Protein AF-A0A1H7VGK6-F1 (afdb_monomer_lite)

Radius of gyration: 15.24 Å; chains: 1; bounding box: 36×38×41 Å

Secondary structure (DSSP, 8-state):
-EEEE---TTS--S-TT----SPP-TT---EEEE---TTS------PPPPPEEEEGGGTEEEPSEEEEEEEETTEEEEEEEE-TT-TTGGG-HHHHTTGGGGGGGBPEEEEE-TTSPEEEE-----SSS-------

InterPro domains:
  IPR000627 Intradiol ring-cleavage dioxygenase, C-terminal [PF00775] (1-95)
  IPR015889 Intradiol ring-cleavage dioxygenase, core [G3DSA:2.60.130.10] (1-136)
  IPR015889 Intradiol ring-cleavage dioxygenase, core [SSF49482] (1-135)
  IPR050770 Intradiol Ring-Cleavage Dioxygenase [PTHR33711] (1-132)

Structure (mmCIF, N/CA/C/O backbone):
data_AF-A0A1H7VGK6-F1
#
_entry.id   AF-A0A1H7VGK6-F1
#
loop_
_atom_site.group_PDB
_atom_site.id
_atom_site.type_symbol
_atom_site.label_atom_id
_atom_site.label_alt_id
_atom_site.label_comp_id
_atom_site.label_asym_id
_atom_site.label_entity_id
_atom_site.label_seq_id
_atom_site.pdbx_PDB_ins_code
_atom_site.Cartn_x
_atom_site.Cartn_y
_atom_site.Cartn_z
_atom_site.occupancy
_atom_site.B_iso_or_equiv
_atom_site.auth_seq_id
_atom_site.auth_comp_id
_atom_site.auth_asym_id
_atom_site.auth_atom_id
_atom_site.pdbx_PDB_model_num
ATOM 1 N N . MET A 1 1 ? -16.828 -1.795 6.090 1.00 94.75 1 MET A N 1
ATOM 2 C CA . MET A 1 1 ? -16.111 -2.903 5.421 1.00 94.75 1 MET A CA 1
ATOM 3 C C . MET A 1 1 ? -14.856 -2.360 4.768 1.00 94.75 1 MET A C 1
ATOM 5 O O . MET A 1 1 ? -14.937 -1.299 4.153 1.00 94.75 1 MET A O 1
ATOM 9 N N . VAL A 1 2 ? -13.737 -3.069 4.906 1.00 97.25 2 VAL A N 1
ATOM 10 C CA . VAL A 1 2 ? -12.434 -2.714 4.329 1.00 97.25 2 VAL A CA 1
ATOM 11 C C . VAL A 1 2 ? -11.923 -3.898 3.511 1.00 97.25 2 VAL A C 1
ATOM 13 O O . VAL A 1 2 ? -11.801 -5.005 4.033 1.00 97.25 2 VAL A O 1
ATOM 16 N N . ASP A 1 3 ? -11.625 -3.651 2.242 1.00 98.12 3 ASP A N 1
ATOM 17 C CA . ASP A 1 3 ? -11.045 -4.609 1.302 1.00 98.12 3 ASP A CA 1
ATOM 18 C C . ASP A 1 3 ? -9.642 -4.153 0.922 1.00 98.12 3 ASP A C 1
ATOM 20 O O . ASP A 1 3 ? -9.436 -2.959 0.706 1.00 98.12 3 ASP A O 1
ATOM 24 N N . ILE A 1 4 ? -8.700 -5.085 0.785 1.00 98.19 4 ILE A N 1
ATOM 25 C CA . ILE A 1 4 ? -7.354 -4.803 0.287 1.00 98.19 4 ILE A CA 1
ATOM 26 C C . ILE A 1 4 ? -6.987 -5.706 -0.880 1.00 98.19 4 ILE A C 1
ATOM 28 O O . ILE A 1 4 ? -7.418 -6.860 -0.948 1.00 98.19 4 ILE A O 1
ATOM 32 N N . TRP A 1 5 ? -6.143 -5.192 -1.771 1.00 98.00 5 TRP A N 1
ATOM 33 C CA . TRP A 1 5 ? -5.446 -6.011 -2.754 1.00 98.00 5 TRP A CA 1
ATOM 34 C C . TRP A 1 5 ? -4.044 -5.478 -3.037 1.00 98.00 5 TRP A C 1
ATOM 36 O O . TRP A 1 5 ? -3.804 -4.268 -3.024 1.00 98.00 5 TRP A O 1
ATOM 46 N N . ASN A 1 6 ? -3.101 -6.382 -3.284 1.00 97.31 6 ASN A N 1
ATOM 47 C CA . ASN A 1 6 ? -1.729 -6.030 -3.619 1.00 97.31 6 ASN A CA 1
ATOM 48 C C . ASN A 1 6 ? -1.028 -7.128 -4.422 1.00 97.31 6 ASN A C 1
ATOM 50 O O . ASN A 1 6 ? -1.395 -8.301 -4.369 1.00 97.31 6 ASN A O 1
ATOM 54 N N . ALA A 1 7 ? 0.016 -6.727 -5.143 1.00 97.19 7 ALA A N 1
ATOM 55 C CA . ALA A 1 7 ? 0.921 -7.654 -5.803 1.00 97.19 7 ALA A CA 1
ATOM 56 C C . ALA A 1 7 ? 1.731 -8.468 -4.781 1.00 97.19 7 ALA A C 1
ATOM 58 O O . ALA A 1 7 ? 1.876 -8.073 -3.624 1.00 97.19 7 ALA A O 1
ATOM 59 N N . ASN A 1 8 ? 2.303 -9.592 -5.203 1.00 96.94 8 ASN A N 1
ATOM 60 C CA . ASN A 1 8 ? 3.245 -10.342 -4.377 1.00 96.94 8 ASN A CA 1
ATOM 61 C C . ASN A 1 8 ? 4.578 -9.582 -4.187 1.00 96.94 8 ASN A C 1
ATOM 63 O O . ASN A 1 8 ? 4.766 -8.471 -4.690 1.00 96.94 8 ASN A O 1
ATOM 67 N N . LYS A 1 9 ? 5.541 -10.191 -3.484 1.00 96.94 9 LYS A N 1
ATOM 68 C CA . LYS A 1 9 ? 6.855 -9.574 -3.212 1.00 96.94 9 LYS A CA 1
ATOM 69 C C . LYS A 1 9 ? 7.690 -9.239 -4.457 1.00 96.94 9 LYS A C 1
ATOM 71 O O . LYS A 1 9 ? 8.640 -8.477 -4.351 1.00 96.94 9 LYS A O 1
ATOM 76 N N . TRP A 1 10 ? 7.362 -9.820 -5.611 1.00 95.75 10 TRP A N 1
ATOM 77 C CA . TRP A 1 10 ? 8.002 -9.534 -6.900 1.00 95.75 10 TRP A CA 1
ATOM 78 C C . TRP A 1 10 ? 7.185 -8.555 -7.750 1.00 95.75 10 TRP A C 1
ATOM 80 O O . TRP A 1 10 ? 7.489 -8.351 -8.917 1.00 95.75 10 TRP A O 1
ATOM 90 N N . GLY A 1 11 ? 6.113 -7.981 -7.199 1.00 95.38 11 GLY A N 1
ATOM 91 C CA . GLY A 1 11 ? 5.281 -7.035 -7.928 1.00 95.38 11 GLY A CA 1
ATOM 92 C C . GLY A 1 11 ? 4.339 -7.684 -8.951 1.00 95.38 11 GLY A C 1
ATOM 93 O O . GLY A 1 11 ? 3.775 -6.991 -9.792 1.00 95.38 11 GLY A O 1
ATOM 94 N N . ARG A 1 12 ? 4.113 -9.004 -8.862 1.00 93.75 12 ARG A N 1
ATOM 95 C CA . ARG A 1 12 ? 3.164 -9.746 -9.705 1.00 93.75 12 ARG A CA 1
ATOM 96 C C . ARG A 1 12 ? 1.814 -9.926 -9.006 1.00 93.75 12 ARG A C 1
ATOM 98 O O . ARG A 1 12 ? 1.748 -10.446 -7.890 1.00 93.75 12 ARG A O 1
ATOM 105 N N . CYS A 1 13 ? 0.734 -9.557 -9.679 1.00 90.12 13 CYS A N 1
ATOM 106 C CA . CYS A 1 13 ? -0.640 -9.829 -9.278 1.00 90.12 13 CYS A CA 1
ATOM 107 C C . CYS A 1 13 ? -1.133 -11.154 -9.877 1.00 90.12 13 CYS A C 1
ATOM 109 O O . CYS A 1 13 ? -0.828 -11.518 -11.013 1.00 90.12 13 CYS A O 1
ATOM 111 N N . THR A 1 14 ? -1.996 -11.851 -9.145 1.00 87.69 14 THR A N 1
ATOM 112 C CA . THR A 1 14 ? -2.767 -13.026 -9.595 1.00 87.69 14 THR A CA 1
ATOM 113 C C . THR A 1 14 ? -3.932 -12.613 -10.506 1.00 87.69 14 THR A C 1
ATOM 115 O O . THR A 1 14 ? -5.080 -13.003 -10.315 1.00 87.69 14 THR A O 1
ATOM 118 N N . HIS A 1 15 ? -3.651 -11.788 -11.517 1.00 85.81 15 HIS A N 1
ATOM 119 C CA . HIS A 1 15 ? -4.646 -11.279 -12.455 1.00 85.81 15 HIS A CA 1
ATOM 120 C C . HIS A 1 15 ? -4.282 -11.654 -13.892 1.00 85.81 15 HIS A C 1
ATOM 122 O O . HIS A 1 15 ? -3.160 -11.443 -14.342 1.00 85.81 15 HIS A O 1
ATOM 128 N N . VAL A 1 16 ? -5.258 -12.163 -14.648 1.00 82.19 16 VAL A N 1
ATOM 129 C CA . VAL A 1 16 ? -5.040 -12.697 -16.007 1.00 82.19 16 VAL A CA 1
ATOM 130 C C . VAL A 1 16 ? -4.499 -11.665 -17.001 1.00 82.19 16 VAL A C 1
ATOM 132 O O . VAL A 1 16 ? -3.830 -12.031 -17.959 1.00 82.19 16 VAL A O 1
ATOM 135 N N . LYS A 1 17 ? -4.776 -10.374 -16.775 1.00 84.88 17 LYS A N 1
ATOM 136 C CA . LYS A 1 17 ? -4.294 -9.266 -17.621 1.00 84.88 17 LYS A CA 1
ATOM 137 C C . LYS A 1 17 ? -3.067 -8.552 -17.065 1.00 84.88 17 LYS A C 1
ATOM 139 O O . LYS A 1 17 ? -2.718 -7.494 -17.576 1.00 84.88 17 LYS A O 1
ATOM 144 N N . ASP A 1 18 ? -2.471 -9.045 -15.985 1.00 81.38 18 ASP A N 1
ATOM 145 C CA . ASP A 1 18 ? -1.260 -8.422 -15.469 1.00 81.38 18 ASP A CA 1
ATOM 146 C C . ASP A 1 18 ? -0.127 -8.591 -16.516 1.00 81.38 18 ASP A C 1
ATOM 148 O O . ASP A 1 18 ? 0.153 -9.724 -16.933 1.00 81.38 18 ASP A O 1
ATOM 152 N N . PRO A 1 19 ? 0.514 -7.503 -16.985 1.00 81.25 19 PRO A N 1
ATOM 153 C CA . PRO A 1 19 ? 1.598 -7.573 -17.965 1.00 81.25 19 PRO A CA 1
ATOM 154 C C . PRO A 1 19 ? 2.969 -7.933 -17.360 1.00 81.25 19 PRO A C 1
ATOM 156 O O . PRO A 1 19 ? 3.895 -8.243 -18.112 1.00 81.25 19 PRO A O 1
ATOM 159 N N . VAL A 1 20 ? 3.125 -7.883 -16.032 1.00 83.88 20 VAL A N 1
ATOM 160 C CA . VAL A 1 20 ? 4.403 -8.087 -15.326 1.00 83.88 20 VAL A CA 1
ATOM 161 C C . VAL A 1 20 ? 4.919 -9.517 -15.531 1.00 83.88 20 VAL A C 1
ATOM 163 O O . VAL A 1 20 ? 4.226 -10.481 -15.261 1.00 83.88 20 VAL A O 1
ATOM 166 N N . ARG A 1 21 ? 6.155 -9.728 -15.982 1.00 82.50 21 ARG A N 1
ATOM 167 C CA . ARG A 1 21 ? 6.646 -11.098 -16.276 1.00 82.50 21 ARG A CA 1
ATOM 168 C C . ARG A 1 21 ? 7.277 -11.824 -15.085 1.00 82.50 21 ARG A C 1
ATOM 170 O O . ARG A 1 21 ? 7.842 -12.900 -15.251 1.00 82.50 21 ARG A O 1
ATOM 177 N N . GLU A 1 22 ? 7.156 -11.241 -13.899 1.00 90.50 22 GLU A N 1
ATOM 178 C CA . GLU A 1 22 ? 7.696 -11.789 -12.660 1.00 90.50 22 GLU A CA 1
ATOM 179 C C . GLU A 1 22 ? 6.938 -13.028 -12.171 1.00 90.50 22 GLU A C 1
ATOM 181 O O . GLU A 1 22 ? 5.809 -13.331 -12.577 1.00 90.50 22 GLU A O 1
ATOM 186 N N . ARG A 1 23 ? 7.583 -13.762 -11.262 1.00 92.81 23 ARG A N 1
ATOM 187 C CA . ARG A 1 23 ? 7.077 -15.025 -10.727 1.00 92.81 23 ARG A CA 1
ATOM 188 C C . ARG A 1 23 ? 5.762 -14.834 -9.958 1.00 92.81 23 ARG A C 1
ATOM 190 O O . ARG A 1 23 ? 5.663 -14.010 -9.050 1.0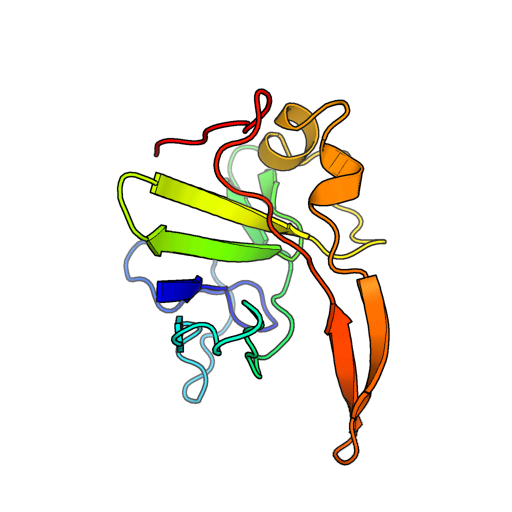0 92.81 23 ARG A O 1
ATOM 197 N N . LEU A 1 24 ? 4.777 -15.685 -10.259 1.00 93.00 24 LEU A N 1
ATOM 198 C CA . LEU A 1 24 ? 3.619 -15.893 -9.388 1.00 93.00 24 LEU A CA 1
ATOM 199 C C . LEU A 1 24 ? 4.026 -16.678 -8.138 1.00 93.00 24 LEU A C 1
ATOM 201 O O . LEU A 1 24 ? 4.812 -17.627 -8.202 1.00 93.00 24 LEU A O 1
ATOM 205 N N . ASP A 1 25 ? 3.452 -16.298 -7.002 1.00 94.69 25 ASP A N 1
ATOM 206 C CA . ASP A 1 25 ? 3.591 -17.063 -5.770 1.00 94.69 25 ASP A CA 1
ATOM 207 C C . ASP A 1 25 ? 2.358 -17.967 -5.631 1.00 94.69 25 ASP A C 1
ATOM 209 O O . ASP A 1 25 ? 1.251 -17.443 -5.485 1.00 94.69 25 ASP A O 1
ATOM 213 N N . PRO A 1 26 ? 2.503 -19.303 -5.688 1.00 94.31 26 PRO A N 1
ATOM 214 C CA . PRO A 1 26 ? 1.362 -20.209 -5.575 1.00 94.31 26 PRO A CA 1
ATOM 215 C C . PRO A 1 26 ? 0.664 -20.124 -4.209 1.00 94.31 26 PRO A C 1
ATOM 217 O O . PRO A 1 26 ? -0.477 -20.558 -4.089 1.00 94.31 26 PRO A O 1
ATOM 220 N N . ASN A 1 27 ? 1.320 -19.553 -3.194 1.00 96.12 27 ASN A N 1
ATOM 221 C CA . ASN A 1 27 ? 0.801 -19.439 -1.835 1.00 96.12 27 ASN A CA 1
ATOM 222 C C . ASN A 1 27 ? 0.287 -18.029 -1.504 1.00 96.12 27 ASN A C 1
ATOM 224 O O . ASN A 1 27 ? -0.081 -17.771 -0.358 1.00 96.12 27 ASN A O 1
ATOM 228 N N . PHE A 1 28 ? 0.265 -17.102 -2.469 1.00 96.44 28 PHE A N 1
ATOM 229 C CA . PHE A 1 28 ? -0.162 -15.724 -2.232 1.00 96.44 28 PHE A CA 1
ATOM 230 C C . PHE A 1 28 ? -1.217 -15.268 -3.238 1.00 96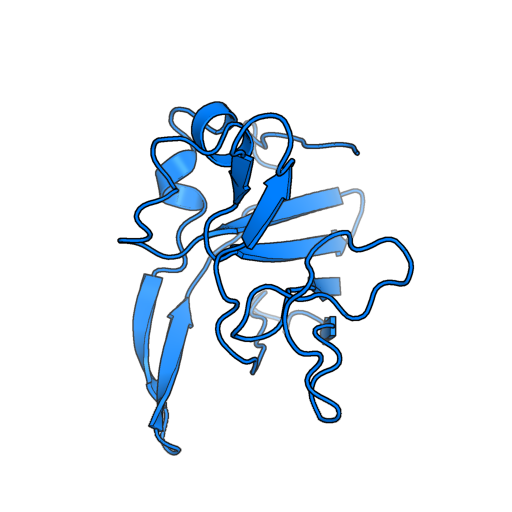.44 28 PHE A C 1
ATOM 232 O O . PHE A 1 28 ? -0.934 -15.043 -4.413 1.00 96.44 28 PHE A O 1
ATOM 239 N N . LEU A 1 29 ? -2.440 -15.064 -2.743 1.00 94.50 29 LEU A N 1
ATOM 240 C CA . LEU A 1 29 ? -3.538 -14.526 -3.543 1.00 94.50 29 LEU A CA 1
ATOM 241 C C . LEU A 1 29 ? -3.497 -12.995 -3.648 1.00 94.50 29 LEU A C 1
ATOM 243 O O . LEU A 1 29 ? -3.921 -12.457 -4.663 1.00 94.50 29 LEU A O 1
ATOM 247 N N . GLY A 1 30 ? -3.004 -12.299 -2.619 1.00 95.50 30 GLY A N 1
ATOM 248 C CA . GLY A 1 30 ? -2.919 -10.835 -2.621 1.00 95.50 30 GLY A CA 1
ATOM 249 C C . GLY A 1 30 ? -4.251 -10.106 -2.449 1.00 95.50 30 GLY A C 1
ATOM 250 O O . GLY A 1 30 ? -4.367 -8.966 -2.880 1.00 95.50 30 GLY A O 1
ATOM 251 N N . PHE A 1 31 ? -5.248 -10.736 -1.822 1.00 97.75 31 PHE A N 1
ATOM 252 C CA . PHE A 1 31 ? -6.538 -10.124 -1.493 1.00 97.75 31 PHE A CA 1
ATOM 253 C C . PHE A 1 31 ? -6.916 -10.401 -0.034 1.00 97.75 31 PHE A C 1
ATOM 255 O O . PHE A 1 31 ? -6.639 -11.481 0.487 1.00 97.75 31 PHE A O 1
ATOM 262 N N . GLY A 1 32 ? -7.588 -9.447 0.610 1.00 97.56 32 GLY A N 1
ATOM 263 C CA . GLY A 1 32 ? -8.129 -9.608 1.956 1.00 97.56 32 GLY A CA 1
ATOM 264 C C . GLY A 1 32 ? -9.353 -8.730 2.193 1.00 97.56 32 GLY A C 1
ATOM 265 O O . GLY A 1 32 ? -9.493 -7.667 1.595 1.00 97.56 32 GLY A O 1
ATOM 266 N N . ARG A 1 33 ? -10.233 -9.163 3.097 1.00 97.88 33 ARG A N 1
ATOM 267 C CA . ARG A 1 33 ? -11.429 -8.422 3.521 1.00 97.88 33 ARG A CA 1
ATOM 268 C C . ARG A 1 33 ? -11.583 -8.503 5.030 1.00 97.88 33 ARG A C 1
ATOM 270 O O . ARG A 1 33 ? -11.399 -9.571 5.606 1.00 97.88 33 ARG A O 1
ATOM 277 N N . THR A 1 34 ? -11.970 -7.396 5.654 1.00 97.38 34 THR A N 1
ATOM 278 C CA . THR A 1 34 ? -12.352 -7.372 7.067 1.00 97.38 34 THR A CA 1
ATOM 279 C C . THR A 1 34 ? -13.424 -6.319 7.358 1.00 97.38 34 THR A C 1
ATOM 281 O O . THR A 1 34 ? -13.719 -5.435 6.545 1.00 97.38 34 THR A O 1
ATOM 284 N N . MET A 1 35 ? -14.022 -6.421 8.539 1.00 96.62 35 MET A N 1
ATOM 285 C CA . MET A 1 35 ? -14.860 -5.378 9.120 1.00 96.62 35 MET A CA 1
ATOM 286 C C . MET A 1 35 ? -14.045 -4.602 10.147 1.00 96.62 35 MET A C 1
ATOM 288 O O . MET A 1 35 ? -13.173 -5.161 10.808 1.00 96.62 35 MET A O 1
ATOM 292 N N . THR A 1 36 ? -14.318 -3.306 10.252 1.00 95.94 36 THR A N 1
ATOM 293 C CA . THR A 1 36 ? -13.785 -2.514 11.357 1.00 95.94 36 THR A CA 1
ATOM 294 C C . THR A 1 36 ? -14.454 -2.944 12.657 1.00 95.94 36 THR A C 1
ATOM 296 O O . THR A 1 36 ? -15.635 -3.298 12.641 1.00 95.94 36 THR A O 1
ATOM 299 N N . ASP A 1 37 ? -13.719 -2.888 13.762 1.00 96.50 37 ASP A N 1
ATOM 300 C CA . ASP A 1 37 ? -14.298 -3.066 15.094 1.00 96.50 37 ASP A CA 1
ATOM 301 C C . ASP A 1 37 ? -15.130 -1.844 15.533 1.00 96.50 37 ASP A C 1
ATOM 303 O O . ASP A 1 37 ? -15.281 -0.865 14.794 1.00 96.50 37 ASP A O 1
ATOM 307 N N . GLU A 1 38 ? -15.674 -1.897 16.750 1.00 96.31 38 GLU A N 1
ATOM 308 C CA . GLU A 1 38 ? -16.491 -0.829 17.350 1.00 96.31 38 GLU A CA 1
ATOM 309 C C . GLU A 1 38 ? -15.735 0.500 17.513 1.00 96.31 38 GLU A C 1
ATOM 311 O O . GLU A 1 38 ? -16.350 1.561 17.595 1.00 96.31 38 GLU A O 1
ATOM 316 N N . THR A 1 39 ? -14.400 0.458 17.519 1.00 95.44 39 THR A N 1
ATOM 317 C CA . THR A 1 39 ? -13.524 1.635 17.596 1.00 95.44 39 THR A CA 1
ATOM 318 C C . THR A 1 39 ? -13.012 2.089 16.226 1.00 95.44 39 THR A C 1
ATOM 320 O O . THR A 1 39 ? -12.199 3.008 16.144 1.00 95.44 39 THR A O 1
ATOM 323 N N . GLY A 1 40 ? -13.475 1.461 15.139 1.00 93.19 40 GLY A N 1
ATOM 324 C CA . GLY A 1 40 ? -13.082 1.779 13.768 1.00 93.19 40 GLY A CA 1
ATOM 325 C C . GLY A 1 40 ? -11.761 1.147 13.317 1.00 93.19 40 GLY A C 1
ATOM 326 O O . GLY A 1 40 ? -11.305 1.438 12.211 1.00 93.19 40 GLY A O 1
ATOM 327 N N . ARG A 1 41 ? -11.131 0.278 14.118 1.00 96.88 41 ARG A N 1
ATOM 328 C CA . ARG A 1 41 ? -9.836 -0.327 13.767 1.00 96.88 41 ARG A CA 1
ATOM 329 C C . ARG A 1 41 ? -10.014 -1.481 12.794 1.00 96.88 41 ARG A C 1
ATOM 331 O O . ARG A 1 41 ? -10.985 -2.230 12.863 1.00 96.88 41 ARG A O 1
ATOM 338 N N . TYR A 1 42 ? -9.032 -1.662 11.920 1.00 97.00 42 TYR A N 1
ATOM 339 C CA . TYR A 1 42 ? -8.920 -2.809 11.025 1.00 97.00 42 TYR A CA 1
ATOM 340 C C . TYR A 1 42 ? -7.507 -3.387 11.093 1.00 97.00 42 TYR A C 1
ATOM 342 O O . TYR A 1 42 ? -6.553 -2.703 11.462 1.00 97.00 42 TYR A O 1
ATOM 350 N N . ARG A 1 43 ? -7.356 -4.662 10.727 1.00 97.00 43 ARG A N 1
ATOM 351 C CA . ARG A 1 43 ? -6.052 -5.326 10.692 1.00 97.00 43 ARG A CA 1
ATOM 352 C C . ARG A 1 43 ? -5.976 -6.296 9.526 1.00 97.00 43 ARG A C 1
ATOM 354 O O . ARG A 1 43 ? -6.903 -7.066 9.293 1.00 97.00 43 ARG A O 1
ATOM 361 N N . PHE A 1 44 ? -4.830 -6.286 8.858 1.00 97.94 44 PHE A N 1
ATOM 362 C CA . PHE A 1 44 ? -4.449 -7.273 7.856 1.00 97.94 44 PHE A CA 1
ATOM 363 C C . PHE A 1 44 ? -3.043 -7.791 8.157 1.00 97.94 44 PHE A C 1
ATOM 365 O O . PHE A 1 44 ? -2.204 -7.065 8.691 1.00 97.94 44 PHE A O 1
ATOM 372 N N . ARG A 1 45 ? -2.787 -9.046 7.790 1.00 96.75 45 ARG A N 1
ATOM 373 C CA . ARG A 1 45 ? -1.445 -9.628 7.698 1.00 96.75 45 ARG A CA 1
ATOM 374 C C . ARG A 1 45 ? -1.235 -9.993 6.234 1.00 96.75 45 ARG A C 1
ATOM 376 O O . ARG A 1 45 ? -2.041 -10.725 5.672 1.00 96.75 45 ARG A O 1
ATOM 383 N N . THR A 1 46 ? -0.205 -9.437 5.609 1.00 97.12 46 THR A N 1
ATOM 384 C CA . THR A 1 46 ? 0.106 -9.652 4.190 1.00 97.12 46 THR A CA 1
ATOM 385 C C . THR A 1 46 ? 1.617 -9.627 3.979 1.00 97.12 46 THR A C 1
ATOM 387 O O . THR A 1 46 ? 2.374 -9.280 4.887 1.00 97.12 46 THR A O 1
ATOM 390 N N . ILE A 1 47 ? 2.053 -9.996 2.780 1.00 96.62 47 ILE A N 1
ATOM 391 C CA . ILE A 1 47 ? 3.432 -9.830 2.329 1.00 96.62 47 ILE A CA 1
ATOM 392 C C . ILE A 1 47 ? 3.576 -8.421 1.753 1.00 96.62 47 ILE A C 1
ATOM 394 O O . ILE A 1 47 ? 2.720 -7.980 0.984 1.00 96.62 47 ILE A O 1
ATOM 398 N N . MET A 1 48 ? 4.654 -7.719 2.120 1.00 96.50 48 MET A N 1
ATOM 399 C CA . MET A 1 48 ? 4.972 -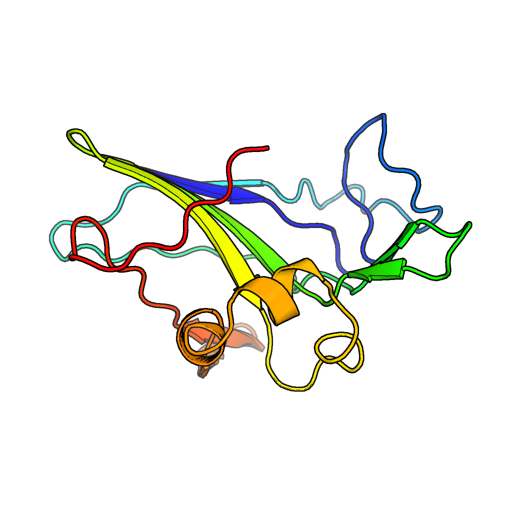6.418 1.530 1.00 96.50 48 MET A CA 1
ATOM 400 C C . MET A 1 48 ? 5.111 -6.577 0.003 1.00 96.50 48 MET A C 1
ATOM 402 O O . MET A 1 48 ? 5.905 -7.413 -0.441 1.00 96.50 48 MET A O 1
ATOM 406 N N . PRO A 1 49 ? 4.332 -5.832 -0.798 1.00 97.62 49 PRO A N 1
ATOM 407 C CA . PRO A 1 49 ? 4.375 -5.940 -2.249 1.00 97.62 49 PRO A CA 1
ATOM 408 C C . PRO A 1 49 ? 5.706 -5.422 -2.792 1.00 97.62 49 PRO A C 1
ATOM 410 O O . PRO A 1 49 ? 6.277 -4.477 -2.251 1.00 97.62 49 PRO A O 1
ATOM 413 N N . GLY A 1 50 ? 6.166 -6.012 -3.892 1.00 97.25 50 GLY A N 1
ATOM 414 C CA . GLY A 1 50 ? 7.249 -5.439 -4.686 1.00 97.25 50 GLY A CA 1
ATOM 415 C C . GLY A 1 50 ? 6.749 -4.289 -5.561 1.00 97.25 50 GLY A C 1
ATOM 416 O O . GLY A 1 50 ? 5.595 -4.289 -6.001 1.00 97.25 50 GLY A O 1
ATOM 417 N N . SER A 1 51 ? 7.623 -3.326 -5.839 1.00 96.88 51 SER A N 1
ATOM 418 C CA . SER A 1 51 ? 7.437 -2.357 -6.924 1.00 96.88 51 SER A CA 1
ATOM 419 C C . SER A 1 51 ? 7.412 -3.100 -8.270 1.00 96.88 51 SER A C 1
ATOM 421 O O . SER A 1 51 ? 8.013 -4.168 -8.402 1.00 96.88 51 SER A O 1
ATOM 423 N N . TYR A 1 52 ? 6.714 -2.570 -9.277 1.00 95.19 52 TYR A N 1
ATOM 424 C CA . TYR A 1 52 ? 6.568 -3.264 -10.564 1.00 95.19 52 TYR A CA 1
ATOM 425 C C . TYR A 1 52 ? 6.509 -2.340 -11.775 1.00 95.19 52 TYR A C 1
ATOM 427 O O . TYR A 1 52 ? 6.003 -1.219 -11.714 1.00 95.19 52 TYR A O 1
ATOM 435 N N . LEU A 1 53 ? 6.977 -2.858 -12.911 1.00 92.81 53 LEU A N 1
ATOM 436 C CA . LEU A 1 53 ? 6.936 -2.193 -14.208 1.00 92.81 53 LEU A CA 1
ATOM 437 C C . LEU A 1 53 ? 5.540 -2.324 -14.834 1.00 92.81 53 LEU A C 1
ATOM 439 O O . LEU A 1 53 ? 5.236 -3.284 -15.539 1.00 92.81 53 LEU A O 1
ATOM 443 N N . ALA A 1 54 ? 4.672 -1.350 -14.564 1.00 90.12 54 ALA A N 1
ATOM 444 C CA . ALA A 1 54 ? 3.293 -1.345 -15.050 1.00 90.12 54 ALA A CA 1
ATOM 445 C C . ALA A 1 54 ? 3.184 -1.063 -16.553 1.00 90.12 54 ALA A C 1
ATOM 447 O O . ALA A 1 54 ? 2.264 -1.555 -17.207 1.00 90.12 54 ALA A O 1
ATOM 448 N N . ARG A 1 55 ? 4.094 -0.247 -17.100 1.00 89.75 55 ARG A N 1
ATOM 449 C CA . ARG A 1 55 ? 4.156 0.062 -18.537 1.00 89.75 55 ARG A CA 1
ATOM 450 C C . ARG A 1 55 ? 5.597 -0.010 -19.037 1.00 89.75 55 ARG A C 1
ATOM 452 O O . ARG A 1 55 ? 6.301 0.998 -18.970 1.00 89.75 55 ARG A O 1
ATOM 459 N N . PRO A 1 56 ? 6.035 -1.184 -19.527 1.00 87.81 56 PRO A N 1
ATOM 460 C CA . PRO A 1 56 ? 7.387 -1.364 -20.048 1.00 87.81 56 PRO A CA 1
ATOM 461 C C . PRO A 1 56 ? 7.720 -0.459 -21.238 1.00 87.81 56 PRO A C 1
ATOM 463 O O . PRO A 1 56 ? 8.864 -0.056 -21.393 1.00 87.81 56 PRO A O 1
ATOM 466 N N . ASP A 1 57 ? 6.724 -0.101 -22.051 1.00 91.19 57 ASP A N 1
ATOM 467 C CA . ASP A 1 57 ? 6.874 0.740 -23.245 1.00 91.19 57 ASP A CA 1
ATOM 468 C C . ASP A 1 57 ? 7.335 2.174 -22.945 1.00 91.19 57 ASP A C 1
ATOM 470 O O . ASP A 1 57 ? 7.903 2.833 -23.810 1.00 91.19 57 ASP A O 1
ATOM 474 N N . ILE A 1 58 ? 7.105 2.647 -21.720 1.00 92.06 58 ILE A N 1
ATOM 475 C CA . ILE A 1 58 ? 7.459 3.999 -21.268 1.00 92.06 58 ILE A CA 1
ATOM 476 C C . ILE A 1 58 ? 8.212 3.979 -19.930 1.00 92.06 58 ILE A C 1
ATOM 478 O O . ILE A 1 58 ? 8.193 4.972 -19.207 1.00 92.06 58 ILE A O 1
ATOM 482 N N . ASP A 1 59 ? 8.804 2.833 -19.573 1.00 90.50 59 ASP A N 1
ATOM 483 C CA . ASP A 1 59 ? 9.524 2.599 -18.311 1.00 90.50 59 ASP A CA 1
ATOM 484 C C . ASP A 1 59 ? 8.763 3.086 -17.055 1.00 90.50 59 ASP A C 1
ATOM 486 O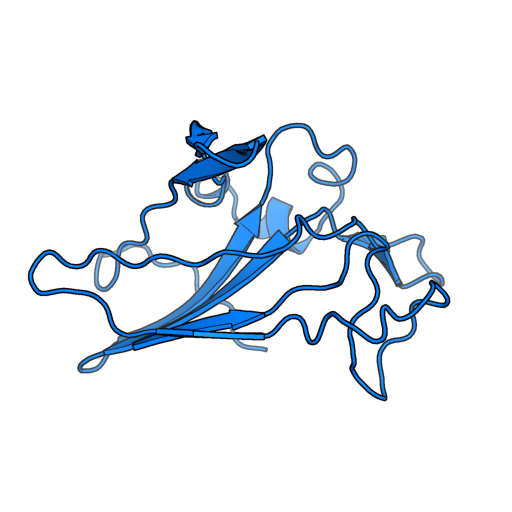 O . ASP A 1 59 ? 9.313 3.705 -16.140 1.00 90.50 59 ASP A O 1
ATOM 490 N N . ARG A 1 60 ? 7.441 2.854 -17.006 1.00 93.12 60 ARG A N 1
ATOM 491 C CA . ARG A 1 60 ? 6.613 3.288 -15.869 1.00 93.12 60 ARG A CA 1
ATOM 492 C C . ARG A 1 60 ? 6.598 2.241 -14.770 1.00 93.12 60 ARG A C 1
ATOM 494 O O . ARG A 1 60 ? 5.871 1.245 -14.853 1.00 93.12 60 ARG A O 1
ATOM 501 N N . TRP A 1 61 ? 7.306 2.553 -13.699 1.00 94.94 61 TRP A N 1
ATOM 502 C CA . TRP A 1 61 ? 7.263 1.814 -12.448 1.00 94.94 61 TRP A CA 1
ATOM 503 C C . TRP A 1 61 ? 6.149 2.320 -11.536 1.00 94.94 61 TRP A C 1
ATOM 505 O O . TRP A 1 61 ? 5.888 3.519 -11.455 1.00 94.94 61 TRP A O 1
ATOM 515 N N . ARG A 1 62 ? 5.503 1.394 -10.831 1.00 97.12 62 ARG A N 1
ATOM 516 C CA . ARG A 1 62 ? 4.673 1.683 -9.665 1.00 97.12 62 ARG A CA 1
ATOM 517 C C . ARG A 1 62 ? 5.476 1.297 -8.418 1.00 97.12 62 ARG A C 1
ATOM 519 O O . ARG A 1 62 ? 6.021 0.191 -8.407 1.00 97.12 62 ARG A O 1
ATOM 526 N N . PRO A 1 63 ? 5.553 2.155 -7.387 1.00 98.12 63 PRO A N 1
ATOM 527 C CA . PRO A 1 63 ? 6.193 1.824 -6.114 1.00 98.12 63 PRO A CA 1
ATOM 528 C C . PRO A 1 63 ? 5.451 0.672 -5.428 1.00 98.12 63 PRO A C 1
ATOM 530 O O . PRO A 1 63 ? 4.336 0.330 -5.820 1.00 98.12 63 PRO A O 1
ATOM 533 N N . ALA A 1 64 ? 6.017 0.093 -4.377 1.00 9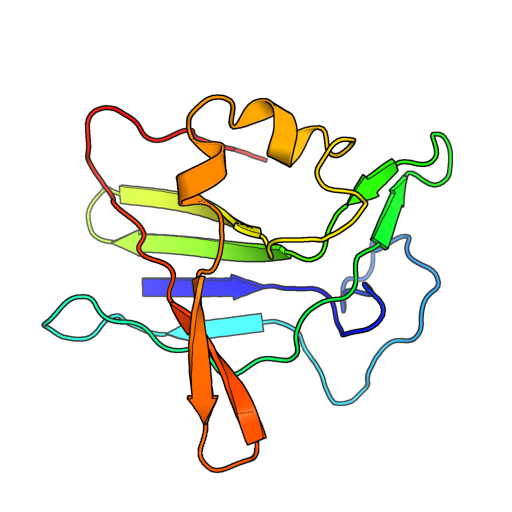8.06 64 ALA A N 1
ATOM 534 C CA . ALA A 1 64 ? 5.302 -0.815 -3.495 1.00 98.06 64 ALA A CA 1
ATOM 535 C C . ALA A 1 64 ? 4.056 -0.113 -2.923 1.00 98.06 64 ALA A C 1
ATOM 537 O O . ALA A 1 64 ? 4.149 0.964 -2.328 1.00 98.06 64 ALA A O 1
ATOM 538 N N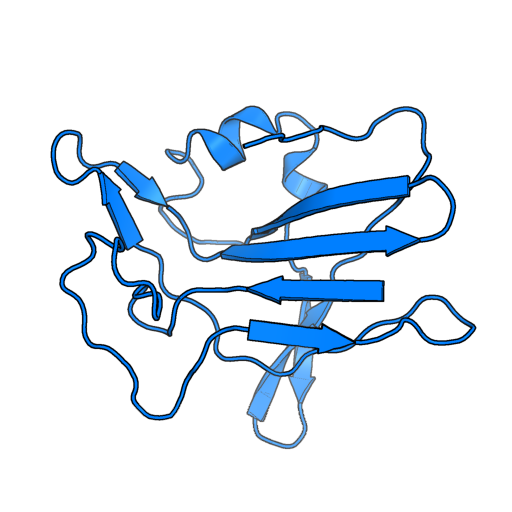 . HIS A 1 65 ? 2.880 -0.715 -3.112 1.00 98.50 65 HIS A N 1
ATOM 539 C CA . HIS A 1 65 ? 1.621 -0.180 -2.594 1.00 98.50 65 HIS A CA 1
ATOM 540 C C . HIS A 1 65 ? 0.592 -1.268 -2.296 1.00 98.50 65 HIS A C 1
ATOM 542 O O . HIS A 1 65 ? 0.545 -2.309 -2.953 1.00 98.50 65 HIS A O 1
ATOM 548 N N . VAL A 1 66 ? -0.273 -0.989 -1.323 1.00 98.50 66 VAL A N 1
ATOM 549 C CA . VAL A 1 66 ? -1.468 -1.781 -1.018 1.00 98.50 66 VAL A CA 1
ATOM 550 C C . VAL A 1 66 ? -2.688 -0.957 -1.393 1.00 98.50 66 VAL A C 1
ATOM 552 O O . VAL A 1 66 ? -2.871 0.153 -0.894 1.00 98.50 66 VAL A O 1
ATOM 555 N N . HIS A 1 67 ? -3.532 -1.483 -2.271 1.00 98.19 67 HIS A N 1
ATOM 556 C CA . HIS A 1 67 ? -4.813 -0.858 -2.556 1.00 98.19 67 HIS A CA 1
ATOM 557 C C . HIS A 1 67 ? -5.804 -1.151 -1.440 1.00 98.19 67 HIS A C 1
ATOM 559 O O . HIS A 1 67 ? -5.831 -2.264 -0.913 1.00 98.19 67 HIS A O 1
ATOM 565 N N . VAL A 1 68 ? -6.655 -0.176 -1.138 1.00 97.81 68 VAL A N 1
ATOM 566 C CA . VAL A 1 68 ? -7.712 -0.302 -0.140 1.00 97.81 68 VAL A CA 1
ATOM 567 C C . VAL A 1 68 ? -9.020 0.235 -0.702 1.00 97.81 68 VAL A C 1
ATOM 569 O O . VAL A 1 68 ? -9.062 1.329 -1.261 1.00 97.81 68 VAL A O 1
ATOM 572 N N . SER A 1 69 ? -10.102 -0.523 -0.533 1.00 96.56 69 SER A N 1
ATOM 573 C CA . SER A 1 69 ? -11.468 -0.058 -0.755 1.00 96.56 69 SER A CA 1
ATOM 574 C C . SER A 1 69 ? -12.236 -0.063 0.556 1.00 96.56 69 SER A C 1
ATOM 576 O O . SER A 1 69 ? -12.260 -1.064 1.270 1.00 96.56 69 SER A O 1
ATOM 578 N N . ILE A 1 70 ? -12.899 1.050 0.859 1.00 95.06 70 ILE A N 1
ATOM 579 C CA . ILE A 1 70 ? -13.769 1.171 2.025 1.00 95.06 70 ILE A CA 1
ATOM 580 C C . ILE A 1 70 ? -15.199 1.400 1.568 1.00 95.06 70 ILE A C 1
ATOM 582 O O . ILE A 1 70 ? -15.466 2.200 0.667 1.00 95.06 70 ILE A O 1
ATOM 586 N N . ARG A 1 71 ? -16.121 0.689 2.218 1.00 92.25 71 ARG A N 1
ATOM 587 C CA . ARG A 1 71 ? -17.567 0.852 2.059 1.00 92.25 71 ARG A CA 1
ATOM 588 C C . ARG A 1 71 ? -18.225 0.912 3.435 1.00 92.25 71 ARG A C 1
ATOM 590 O O . ARG A 1 71 ? -18.010 0.011 4.256 1.00 92.25 71 ARG A O 1
ATOM 597 N N . GLY A 1 72 ? -19.032 1.941 3.678 1.00 84.00 72 GLY A N 1
ATOM 598 C CA . GLY A 1 72 ? -19.799 2.108 4.914 1.00 84.00 72 GLY A CA 1
ATOM 599 C C . GLY A 1 72 ? -20.722 3.325 4.853 1.00 84.00 72 GLY A C 1
ATOM 600 O O . GLY A 1 72 ? -20.300 4.395 4.418 1.00 84.00 72 GLY A O 1
ATOM 601 N N . GLY A 1 73 ? -21.982 3.163 5.269 1.00 81.50 73 GLY A N 1
ATOM 602 C CA . GLY A 1 73 ? -23.004 4.202 5.100 1.00 81.50 73 GLY A CA 1
ATOM 603 C C . GLY A 1 73 ? -23.148 4.615 3.630 1.00 81.50 73 GLY A C 1
ATOM 604 O O . GLY A 1 73 ? -23.212 3.760 2.749 1.00 81.50 73 GLY A O 1
ATOM 605 N N . SER A 1 74 ? -23.154 5.923 3.364 1.00 82.19 74 SER A N 1
ATOM 606 C CA . SER A 1 74 ? -23.134 6.497 2.010 1.00 82.19 74 SER A CA 1
ATOM 607 C C . SER A 1 74 ? -21.726 6.647 1.418 1.00 82.19 74 SER A C 1
ATOM 609 O O . SER A 1 74 ? -21.587 7.065 0.270 1.00 82.19 74 SER A O 1
ATOM 611 N N . ALA A 1 75 ? -20.674 6.327 2.175 1.00 81.06 75 ALA A N 1
ATOM 612 C CA . ALA A 1 75 ? -19.307 6.566 1.750 1.00 81.06 75 ALA A CA 1
ATOM 613 C C . ALA A 1 75 ? -18.700 5.370 1.005 1.00 81.06 75 ALA A C 1
ATOM 615 O O . ALA A 1 75 ? -18.793 4.210 1.429 1.00 81.06 75 ALA A O 1
ATOM 616 N N . ARG A 1 76 ? -17.998 5.687 -0.086 1.00 88.81 76 ARG A N 1
ATOM 617 C CA . ARG A 1 76 ? -17.165 4.760 -0.848 1.00 88.81 76 ARG A CA 1
ATOM 618 C C . ARG A 1 76 ? -15.838 5.434 -1.170 1.00 88.81 76 ARG A C 1
ATOM 620 O O . ARG A 1 76 ? -15.821 6.526 -1.724 1.00 88.81 76 ARG A O 1
ATOM 627 N N . LEU A 1 77 ? -14.740 4.769 -0.831 1.00 91.94 77 LEU A N 1
ATOM 628 C CA . LEU A 1 77 ? -13.385 5.244 -1.104 1.00 91.94 77 LEU A CA 1
ATOM 629 C C . LEU A 1 77 ? -12.560 4.110 -1.708 1.00 91.94 77 LEU A C 1
ATOM 631 O O . LEU A 1 77 ? -12.661 2.964 -1.264 1.00 91.94 77 LEU A O 1
ATOM 635 N N . ILE A 1 78 ? -11.741 4.438 -2.703 1.00 95.38 78 ILE A N 1
ATOM 636 C CA . ILE A 1 78 ? -10.621 3.611 -3.150 1.00 95.38 78 ILE A CA 1
ATOM 637 C C . ILE A 1 78 ? -9.362 4.460 -3.010 1.00 95.38 78 ILE A C 1
ATOM 639 O O . ILE A 1 78 ? -9.315 5.592 -3.482 1.00 95.38 78 ILE A O 1
ATOM 643 N N . ALA A 1 79 ? -8.360 3.917 -2.333 1.00 95.19 79 ALA A N 1
ATOM 644 C CA . ALA A 1 79 ? -7.096 4.582 -2.061 1.00 95.19 79 ALA A CA 1
ATOM 645 C C . ALA A 1 79 ? -5.935 3.585 -2.159 1.00 95.19 79 ALA A C 1
ATOM 647 O O . ALA A 1 79 ? -6.132 2.378 -2.316 1.00 95.19 79 ALA A O 1
ATOM 648 N N . GLN A 1 80 ? -4.712 4.102 -2.081 1.00 97.88 80 GLN A N 1
ATOM 649 C CA . GLN A 1 80 ? -3.488 3.305 -2.065 1.00 97.88 80 GLN A CA 1
ATOM 650 C C . GLN A 1 80 ? -2.617 3.747 -0.894 1.00 97.88 80 GLN A C 1
ATOM 652 O O . GLN A 1 80 ? -2.400 4.946 -0.718 1.00 97.88 80 GLN A O 1
ATOM 657 N N . MET A 1 81 ? -2.140 2.781 -0.116 1.00 98.44 81 MET A N 1
ATOM 658 C CA . MET A 1 81 ? -1.103 2.970 0.892 1.00 98.44 81 MET A CA 1
ATOM 659 C C . MET A 1 81 ? 0.259 2.711 0.251 1.00 98.44 81 MET A C 1
ATOM 661 O O . MET A 1 81 ? 0.433 1.681 -0.399 1.00 98.44 81 MET A O 1
ATOM 665 N N . TYR A 1 82 ? 1.223 3.595 0.478 1.00 98.44 82 TYR A N 1
ATOM 666 C CA . TYR A 1 82 ? 2.604 3.489 0.011 1.00 98.44 82 TYR A CA 1
ATOM 667 C C . TYR A 1 82 ? 3.567 3.272 1.180 1.00 98.44 82 TYR A C 1
ATOM 669 O O . TYR A 1 82 ? 3.234 3.509 2.344 1.00 98.44 82 TYR A O 1
ATOM 677 N N . PHE A 1 83 ? 4.791 2.861 0.860 1.00 97.75 83 PHE A N 1
ATOM 678 C CA . PHE A 1 83 ? 5.866 2.664 1.829 1.00 97.75 83 PHE A CA 1
ATOM 679 C C . PHE A 1 83 ? 6.946 3.730 1.644 1.00 97.75 83 PHE A C 1
ATOM 681 O O . PHE A 1 83 ? 7.355 4.020 0.522 1.00 97.75 83 PHE A O 1
ATOM 688 N N . GLN A 1 84 ? 7.405 4.326 2.746 1.00 96.06 84 GLN A N 1
ATOM 689 C CA . GLN A 1 84 ? 8.481 5.317 2.706 1.00 96.06 84 GLN A CA 1
ATOM 690 C C . GLN A 1 84 ? 9.784 4.704 2.175 1.00 96.06 84 GLN A C 1
ATOM 692 O O . GLN A 1 84 ? 10.124 3.571 2.509 1.00 96.06 84 GLN A O 1
ATOM 697 N N . GLY A 1 85 ? 10.529 5.483 1.387 1.00 95.38 85 GLY A N 1
ATOM 698 C CA . GLY A 1 85 ? 11.845 5.096 0.869 1.00 95.38 85 GLY A CA 1
ATOM 699 C C . GLY A 1 85 ? 11.831 4.287 -0.430 1.00 95.38 85 GLY A C 1
ATOM 700 O O . GLY A 1 85 ? 12.905 3.978 -0.940 1.00 95.38 85 GLY A O 1
ATOM 701 N N . ASP A 1 86 ? 10.661 3.971 -0.997 1.00 97.12 86 ASP A N 1
ATOM 702 C CA . ASP A 1 86 ? 10.604 3.339 -2.319 1.00 97.12 86 ASP A CA 1
ATOM 703 C C . ASP A 1 86 ? 11.164 4.295 -3.402 1.00 97.12 86 ASP A C 1
ATOM 705 O O . ASP A 1 86 ? 10.718 5.445 -3.506 1.00 97.12 86 ASP A O 1
ATOM 709 N N . PRO A 1 87 ? 12.137 3.849 -4.223 1.00 96.75 87 PRO A N 1
ATOM 710 C CA . PRO A 1 87 ? 12.838 4.711 -5.176 1.00 96.75 87 PRO A CA 1
ATOM 711 C C . PRO A 1 87 ? 11.956 5.205 -6.335 1.00 96.75 87 PRO A C 1
ATOM 713 O O . PRO A 1 87 ? 12.328 6.154 -7.027 1.00 96.75 87 PRO A O 1
ATOM 716 N N . HIS A 1 88 ? 10.793 4.593 -6.566 1.00 97.38 88 HIS A N 1
ATOM 717 C CA . HIS A 1 88 ? 9.890 4.934 -7.663 1.00 97.38 88 HIS A CA 1
ATOM 718 C C . HIS A 1 88 ? 8.828 5.974 -7.283 1.00 97.38 88 HIS A C 1
ATOM 720 O O . HIS A 1 88 ? 8.166 6.499 -8.179 1.00 97.38 88 HIS A O 1
ATOM 726 N N . LEU A 1 89 ? 8.691 6.336 -5.999 1.00 97.69 89 LEU A N 1
ATOM 727 C CA . LEU A 1 89 ? 7.697 7.316 -5.527 1.00 97.69 89 LEU A CA 1
ATOM 728 C C . LEU A 1 89 ? 7.765 8.642 -6.290 1.00 97.69 89 LEU A C 1
ATOM 730 O O . LEU A 1 89 ? 6.746 9.146 -6.751 1.00 97.69 89 LEU A O 1
ATOM 734 N N . ALA A 1 90 ? 8.973 9.181 -6.477 1.00 95.88 90 ALA A N 1
ATOM 735 C CA . ALA A 1 90 ? 9.180 10.481 -7.116 1.00 95.88 90 ALA A CA 1
ATOM 736 C C . ALA A 1 90 ? 8.802 10.513 -8.609 1.00 95.88 90 ALA A C 1
ATOM 738 O O . ALA A 1 90 ? 8.723 11.592 -9.191 1.00 95.88 90 ALA A O 1
ATOM 739 N N . ARG A 1 91 ? 8.605 9.349 -9.242 1.00 95.31 91 ARG A N 1
ATOM 740 C CA . ARG A 1 91 ? 8.276 9.220 -10.671 1.00 95.31 91 ARG A CA 1
ATOM 741 C C . ARG A 1 91 ? 6.889 8.631 -10.916 1.00 95.31 91 ARG A C 1
ATOM 743 O O . ARG A 1 91 ? 6.442 8.628 -12.060 1.00 95.31 91 ARG A O 1
ATOM 750 N N . ASP A 1 92 ? 6.214 8.132 -9.882 1.00 96.88 92 ASP A N 1
ATOM 751 C CA . ASP A 1 92 ? 4.891 7.530 -10.013 1.00 96.88 92 ASP A CA 1
ATOM 752 C C . ASP A 1 92 ? 3.813 8.605 -10.186 1.00 96.88 92 ASP A C 1
ATOM 754 O O . ASP A 1 92 ? 3.569 9.381 -9.258 1.00 96.88 92 ASP A O 1
ATOM 758 N N . PRO A 1 93 ? 3.102 8.645 -11.328 1.00 94.56 93 PRO A N 1
ATOM 759 C CA . PRO A 1 93 ? 2.075 9.655 -11.554 1.00 94.56 93 PRO A CA 1
ATOM 760 C C . PRO A 1 93 ? 0.945 9.594 -10.522 1.00 94.56 93 PRO A C 1
ATOM 762 O O . PRO A 1 93 ? 0.411 10.634 -10.152 1.00 94.56 93 PRO A O 1
ATOM 765 N N . MET A 1 94 ? 0.591 8.398 -10.030 1.00 95.25 94 MET A N 1
ATOM 766 C CA . MET A 1 94 ? -0.486 8.245 -9.043 1.00 95.25 94 MET A CA 1
ATOM 767 C C . MET A 1 94 ? -0.100 8.859 -7.698 1.00 95.25 94 MET A C 1
ATOM 769 O O . MET A 1 94 ? -0.915 9.544 -7.087 1.00 95.25 94 MET A O 1
ATOM 773 N N . PHE A 1 95 ? 1.140 8.653 -7.254 1.00 97.38 95 PHE A N 1
ATOM 774 C CA . PHE A 1 95 ? 1.664 9.280 -6.047 1.00 97.38 95 PHE A CA 1
ATOM 775 C C . PHE A 1 95 ? 1.859 10.794 -6.210 1.00 97.38 95 PHE A C 1
ATOM 777 O O . PHE A 1 95 ? 1.508 11.560 -5.313 1.00 97.38 95 PHE A O 1
ATOM 784 N N . ILE A 1 96 ? 2.360 11.257 -7.359 1.00 96.94 96 ILE A N 1
ATOM 785 C CA . ILE A 1 96 ? 2.521 12.692 -7.656 1.00 96.94 96 ILE A CA 1
ATOM 786 C C . ILE A 1 96 ? 1.170 13.421 -7.601 1.00 96.94 96 ILE A C 1
ATOM 788 O O . ILE A 1 96 ? 1.076 14.487 -6.995 1.00 96.94 96 ILE A O 1
ATOM 792 N N . LEU A 1 97 ? 0.110 12.828 -8.164 1.00 96.56 97 LEU A N 1
ATOM 793 C CA . LEU A 1 97 ? -1.238 13.412 -8.186 1.00 96.56 97 LEU A CA 1
ATOM 794 C C . LEU A 1 97 ? -1.860 13.618 -6.796 1.00 96.56 97 LEU A C 1
ATOM 796 O O . LEU A 1 97 ? -2.828 14.365 -6.677 1.00 96.56 97 LEU A O 1
ATOM 800 N N . LEU A 1 98 ? -1.315 13.002 -5.743 1.00 95.12 98 LEU A N 1
ATOM 801 C CA . LEU A 1 98 ? -1.768 13.242 -4.372 1.00 95.12 98 LEU A CA 1
ATOM 802 C C . LEU A 1 98 ? -1.402 14.644 -3.855 1.00 95.12 98 LEU A C 1
ATOM 804 O O . LEU A 1 98 ? -2.056 15.124 -2.929 1.00 95.12 98 LEU A O 1
ATOM 808 N N . GLY A 1 99 ? -0.375 15.298 -4.413 1.00 95.94 99 GLY A N 1
ATOM 809 C CA . GLY A 1 99 ? 0.091 16.616 -3.966 1.00 95.94 99 GLY A CA 1
ATOM 810 C C . GLY A 1 99 ? 0.339 16.672 -2.454 1.00 95.94 99 GLY A C 1
ATOM 811 O O . GLY A 1 99 ? 0.961 15.781 -1.880 1.00 95.94 99 GLY A O 1
ATOM 812 N N . GLU A 1 100 ? -0.225 17.675 -1.782 1.00 95.19 100 GLU A N 1
ATOM 813 C CA . GLU A 1 100 ? -0.124 17.851 -0.321 1.00 95.19 100 GLU A CA 1
ATOM 814 C C . GLU A 1 100 ? -0.678 16.666 0.498 1.00 95.19 100 GLU A C 1
ATOM 816 O O . GLU A 1 100 ? -0.385 16.518 1.686 1.00 95.19 100 GLU A O 1
ATOM 821 N N . ALA A 1 101 ? -1.488 15.789 -0.108 1.00 94.06 101 ALA A N 1
ATOM 822 C CA . ALA A 1 101 ? -2.027 14.615 0.570 1.00 94.06 101 ALA A CA 1
ATOM 823 C C . ALA A 1 101 ? -1.035 13.442 0.652 1.00 94.06 101 ALA A C 1
ATOM 825 O O . ALA A 1 101 ? -1.308 12.501 1.396 1.00 94.06 101 ALA A O 1
ATOM 826 N N . GLN A 1 102 ? 0.108 13.480 -0.047 1.00 96.12 102 GLN A N 1
ATOM 827 C CA . GLN A 1 102 ? 1.093 12.385 -0.097 1.00 96.12 102 GLN A CA 1
ATOM 828 C C . GLN A 1 102 ? 1.437 11.808 1.281 1.00 96.12 102 GLN A C 1
ATOM 830 O O . GLN A 1 102 ? 1.397 10.592 1.471 1.00 96.12 102 GLN A O 1
ATOM 835 N N . GLY A 1 103 ? 1.696 12.674 2.267 1.00 95.88 103 GLY A N 1
ATOM 836 C CA . GLY A 1 103 ? 2.045 12.257 3.628 1.00 95.88 103 GLY A CA 1
ATOM 837 C C . GLY A 1 103 ? 0.990 11.366 4.295 1.00 95.88 103 GLY A C 1
ATOM 838 O O . GLY A 1 103 ? 1.333 10.483 5.075 1.00 95.88 103 GLY A O 1
ATOM 839 N N . ARG A 1 104 ? -0.292 11.539 3.943 1.00 96.06 104 ARG A N 1
ATOM 840 C CA . ARG A 1 104 ? -1.420 10.763 4.487 1.00 96.06 104 ARG A CA 1
ATOM 841 C C . ARG A 1 104 ? -1.568 9.388 3.854 1.00 96.06 104 ARG A C 1
ATOM 843 O O . ARG A 1 104 ? -2.375 8.603 4.330 1.00 96.06 104 ARG A O 1
ATOM 850 N N . HIS A 1 105 ? -0.835 9.100 2.784 1.00 97.56 105 HIS A N 1
ATOM 851 C CA . HIS A 1 105 ? -0.881 7.815 2.096 1.00 97.56 105 HIS A CA 1
ATOM 852 C C . HIS A 1 105 ? 0.282 6.893 2.475 1.00 97.56 105 HIS A C 1
ATOM 854 O O . HIS A 1 105 ? 0.347 5.773 1.975 1.00 97.56 105 HIS A O 1
ATOM 860 N N . PHE A 1 106 ? 1.190 7.315 3.357 1.00 98.25 106 PHE A N 1
ATOM 861 C CA . PHE A 1 106 ? 2.232 6.429 3.864 1.00 98.25 106 PHE A CA 1
ATOM 862 C C . PHE A 1 106 ? 1.720 5.541 4.997 1.00 98.25 106 PHE A C 1
ATOM 864 O O . PHE A 1 106 ? 1.137 6.020 5.970 1.00 98.25 106 PHE A O 1
ATOM 871 N N . GLY A 1 107 ? 2.018 4.245 4.902 1.00 97.44 107 GLY A N 1
ATOM 872 C CA . GLY A 1 107 ? 1.993 3.363 6.060 1.00 97.44 107 GLY A CA 1
ATOM 873 C C . GLY A 1 107 ? 3.161 3.708 6.982 1.00 97.44 107 GLY A C 1
ATOM 874 O O . GLY A 1 107 ? 4.324 3.595 6.588 1.00 97.44 107 GLY A O 1
ATOM 875 N N . ASN A 1 108 ? 2.871 4.096 8.219 1.00 96.69 108 ASN A N 1
ATOM 876 C CA . ASN A 1 108 ? 3.880 4.422 9.220 1.00 96.69 108 ASN A CA 1
ATOM 877 C C . ASN A 1 108 ? 4.378 3.142 9.885 1.00 96.69 108 ASN A C 1
ATOM 879 O O . ASN A 1 108 ? 3.580 2.383 10.433 1.00 96.69 108 ASN A O 1
ATOM 883 N N . ARG A 1 109 ? 5.689 2.887 9.865 1.00 96.19 109 ARG A N 1
ATOM 884 C CA . ARG A 1 109 ? 6.265 1.738 10.576 1.00 96.19 109 ARG A CA 1
ATOM 885 C C . ARG A 1 109 ? 6.150 1.968 12.083 1.00 96.19 109 ARG A C 1
ATOM 887 O O . ARG A 1 109 ? 6.725 2.919 12.598 1.00 96.19 109 ARG A O 1
ATOM 894 N N . VAL A 1 110 ? 5.451 1.080 12.785 1.00 96.88 110 VAL A N 1
ATOM 895 C CA . VAL A 1 110 ? 5.173 1.213 14.230 1.00 96.88 110 VAL A CA 1
ATOM 896 C C . VAL A 1 110 ? 5.892 0.182 15.098 1.00 96.88 110 VAL A C 1
ATOM 898 O O . VAL A 1 110 ? 5.880 0.303 16.317 1.00 96.88 110 VAL A O 1
ATOM 901 N N . GLY A 1 111 ? 6.549 -0.818 14.503 1.00 95.81 111 GLY A N 1
ATOM 902 C CA . GLY A 1 111 ? 7.349 -1.775 15.265 1.00 95.81 111 GLY A CA 1
ATOM 903 C C . GLY A 1 111 ? 7.523 -3.121 14.577 1.00 95.81 111 GLY A C 1
ATOM 904 O O . GLY A 1 111 ? 7.463 -3.222 13.348 1.00 95.81 111 GLY A O 1
ATOM 905 N N . GLN A 1 112 ? 7.747 -4.149 15.393 1.00 96.56 112 GLN A N 1
ATOM 906 C CA . GLN A 1 112 ? 7.832 -5.545 14.974 1.00 96.56 112 GLN A CA 1
ATOM 907 C C . GLN A 1 112 ? 6.798 -6.396 15.713 1.00 96.56 112 GLN A C 1
ATOM 909 O O . GLN A 1 112 ? 6.479 -6.131 16.872 1.00 96.56 112 GLN A O 1
ATOM 914 N N . GLY A 1 113 ? 6.252 -7.386 15.014 1.00 93.62 113 GLY A N 1
ATOM 915 C CA . GLY A 1 113 ? 5.355 -8.390 15.568 1.00 93.62 113 GLY A CA 1
ATOM 916 C C . GLY A 1 113 ? 6.120 -9.521 16.252 1.00 93.62 113 GLY A C 1
ATOM 917 O O . GLY A 1 113 ? 7.331 -9.670 16.086 1.00 93.62 113 GLY A O 1
ATOM 918 N N . ALA A 1 114 ? 5.393 -10.331 17.020 1.00 92.50 114 ALA A N 1
ATOM 919 C CA . ALA A 1 114 ? 5.964 -11.450 17.768 1.00 92.50 114 ALA A CA 1
ATOM 920 C C . ALA A 1 114 ? 6.548 -12.552 16.864 1.00 92.50 114 ALA A C 1
ATOM 922 O O . ALA A 1 114 ? 7.429 -13.287 17.300 1.00 92.50 114 ALA A O 1
ATOM 923 N N . GLU A 1 115 ? 6.098 -12.653 15.611 1.00 93.19 115 GLU A N 1
ATOM 924 C CA . GLU A 1 115 ? 6.571 -13.652 14.645 1.00 93.19 115 GLU A CA 1
ATOM 925 C C . GLU A 1 115 ? 7.543 -13.036 13.621 1.00 93.19 115 GLU A C 1
ATOM 927 O O . GLU A 1 115 ? 7.744 -13.571 12.532 1.00 93.19 115 GLU A O 1
ATOM 932 N N . GLY A 1 116 ? 8.150 -11.890 13.955 1.00 93.31 116 GLY A N 1
ATOM 933 C CA . GLY A 1 116 ? 9.132 -11.214 13.107 1.00 93.31 116 GLY A CA 1
ATOM 934 C C . GLY A 1 116 ? 8.527 -10.349 11.999 1.00 93.31 116 GLY A C 1
ATOM 935 O O . GLY A 1 116 ? 9.253 -9.886 11.117 1.00 93.31 116 GLY A O 1
ATOM 936 N N . GLU A 1 117 ? 7.218 -10.087 12.017 1.00 95.56 117 GLU A N 1
ATOM 937 C CA . GLU A 1 117 ? 6.605 -9.172 11.055 1.00 95.56 117 GLU A CA 1
ATOM 938 C C . GLU A 1 117 ? 7.061 -7.736 11.289 1.00 95.56 117 GLU A C 1
ATOM 940 O O . GLU A 1 117 ? 7.313 -7.318 12.415 1.00 95.56 117 GLU A O 1
ATOM 945 N N . THR A 1 118 ? 7.082 -6.929 10.231 1.00 96.81 118 THR A N 1
ATOM 946 C CA . THR A 1 118 ? 7.117 -5.474 10.395 1.00 96.81 118 THR A CA 1
ATOM 947 C C . THR A 1 118 ? 5.691 -4.948 10.484 1.00 96.81 118 THR A C 1
ATOM 949 O O . THR A 1 118 ? 4.856 -5.273 9.641 1.00 96.81 118 THR A O 1
ATOM 952 N N . LEU A 1 119 ? 5.412 -4.131 11.497 1.00 97.88 119 LEU A N 1
ATOM 953 C CA . LEU A 1 119 ? 4.088 -3.564 11.726 1.00 97.88 119 LEU A CA 1
ATOM 954 C C . LEU A 1 119 ? 3.991 -2.167 11.121 1.00 97.88 119 LEU A C 1
ATOM 956 O O . LEU A 1 119 ? 4.864 -1.323 11.342 1.00 97.88 119 LEU A O 1
ATOM 960 N N . TYR A 1 120 ? 2.894 -1.929 10.407 1.00 98.06 120 TYR A N 1
ATOM 961 C CA . TYR A 1 120 ? 2.542 -0.638 9.830 1.00 98.06 120 TYR A CA 1
ATOM 962 C C . TYR A 1 120 ? 1.185 -0.174 10.360 1.00 98.06 120 TYR A C 1
ATOM 964 O O . TYR A 1 120 ? 0.272 -0.987 10.507 1.00 98.06 120 TYR A O 1
ATOM 972 N N . SER A 1 121 ? 1.062 1.127 10.618 1.00 97.62 121 SER A N 1
ATOM 973 C CA . SER A 1 121 ? -0.203 1.806 10.900 1.00 97.62 121 SER A CA 1
ATOM 974 C C . SER A 1 121 ? -0.540 2.769 9.770 1.00 97.62 121 SER A C 1
ATOM 976 O O . SER A 1 121 ? 0.334 3.492 9.286 1.00 97.62 121 SER A O 1
ATOM 978 N N . TRP A 1 122 ? -1.803 2.795 9.364 1.00 97.75 122 TRP A N 1
ATOM 979 C CA . TRP A 1 122 ? -2.313 3.731 8.375 1.00 97.75 122 TRP A CA 1
ATOM 980 C C . TRP A 1 122 ? -3.752 4.086 8.727 1.00 97.75 122 TRP A C 1
ATOM 982 O O . TRP A 1 122 ? -4.595 3.199 8.819 1.00 97.75 122 TRP A O 1
ATOM 992 N N . ASP A 1 123 ? -4.015 5.372 8.941 1.00 95.62 123 ASP A N 1
ATOM 993 C CA . ASP A 1 123 ? -5.338 5.866 9.308 1.00 95.62 123 ASP A CA 1
ATOM 994 C C . ASP A 1 123 ? -6.031 6.452 8.079 1.00 95.62 123 ASP A C 1
ATOM 996 O O . ASP A 1 123 ? -5.444 7.234 7.327 1.00 95.62 123 ASP A O 1
ATOM 1000 N N . ILE A 1 124 ? -7.300 6.092 7.881 1.00 92.75 124 ILE A N 1
ATOM 1001 C CA . ILE A 1 124 ? -8.086 6.521 6.723 1.00 92.75 124 ILE A CA 1
ATOM 1002 C C . ILE A 1 124 ? -9.315 7.280 7.209 1.00 92.75 124 ILE A C 1
ATOM 1004 O O . ILE A 1 124 ? -10.184 6.728 7.881 1.00 92.75 124 ILE A O 1
ATOM 1008 N N . MET A 1 125 ? -9.402 8.551 6.823 1.00 89.50 125 MET A N 1
ATOM 1009 C CA . MET A 1 125 ? -10.513 9.428 7.184 1.00 89.50 125 MET A CA 1
ATOM 1010 C C . MET A 1 125 ? -11.552 9.472 6.063 1.00 89.50 125 MET A C 1
ATOM 1012 O O . MET A 1 125 ? -11.213 9.671 4.897 1.00 89.50 125 MET A O 1
ATOM 1016 N N . ILE A 1 126 ? -12.829 9.328 6.420 1.00 84.44 126 ILE A N 1
ATOM 1017 C CA . ILE A 1 126 ? -13.955 9.293 5.479 1.00 84.44 126 ILE A CA 1
ATOM 1018 C C . ILE A 1 126 ? -14.941 10.410 5.832 1.00 84.44 126 ILE A C 1
ATOM 1020 O O . ILE A 1 126 ? -15.235 10.624 7.003 1.00 84.44 126 ILE A O 1
ATOM 1024 N N . GLY A 1 127 ? -15.461 11.122 4.825 1.00 73.50 127 GLY A N 1
ATOM 1025 C CA . GLY A 1 127 ? -16.515 12.132 5.015 1.00 73.50 127 GLY A CA 1
ATOM 1026 C C . GLY A 1 127 ? -16.040 13.529 5.446 1.00 73.50 127 GLY A C 1
ATOM 1027 O O . GLY A 1 127 ? -16.862 14.360 5.821 1.00 73.50 127 GLY A O 1
ATOM 1028 N N . GLY A 1 128 ? -14.735 13.818 5.382 1.00 63.59 128 GLY A N 1
ATOM 1029 C CA . GLY A 1 128 ? -14.194 15.175 5.553 1.00 63.59 128 GLY A CA 1
ATOM 1030 C C . GLY A 1 128 ? -14.207 15.992 4.251 1.00 63.59 128 GLY A C 1
ATOM 1031 O O . GLY A 1 128 ? -14.260 15.426 3.165 1.00 63.59 128 GLY A O 1
ATOM 1032 N N . ARG A 1 129 ? -14.081 17.327 4.335 1.00 52.88 129 ARG A N 1
ATOM 1033 C CA . ARG A 1 129 ? -14.069 18.274 3.186 1.00 52.88 129 ARG A CA 1
ATOM 1034 C C . ARG A 1 129 ? -12.905 18.098 2.179 1.00 52.88 129 ARG A C 1
ATOM 1036 O O . ARG A 1 129 ? -12.707 18.970 1.345 1.00 52.88 129 ARG A O 1
ATOM 1043 N N . ASN A 1 130 ? -12.113 17.026 2.259 1.00 46.19 130 ASN A N 1
ATOM 1044 C CA . ASN A 1 130 ? -10.915 16.823 1.438 1.00 46.19 130 ASN A CA 1
ATOM 1045 C C . ASN A 1 130 ? -10.594 15.326 1.264 1.00 46.19 130 ASN A C 1
ATOM 1047 O O . ASN A 1 130 ? -9.687 14.793 1.905 1.00 46.19 130 ASN A O 1
ATOM 1051 N N . THR A 1 131 ? -11.336 14.630 0.405 1.00 51.88 131 THR A N 1
ATOM 1052 C CA . THR A 1 131 ? -10.968 13.283 -0.055 1.00 51.88 131 THR A CA 1
ATOM 1053 C C . THR A 1 131 ? -10.617 13.353 -1.533 1.00 51.88 131 THR A C 1
ATOM 1055 O O . THR A 1 131 ? -11.481 13.638 -2.357 1.00 51.88 131 THR A O 1
ATOM 1058 N N . ALA A 1 132 ? -9.344 13.123 -1.865 1.00 43.47 132 ALA A N 1
ATOM 1059 C CA . ALA A 1 132 ? -8.926 12.893 -3.241 1.00 43.47 132 ALA A CA 1
ATOM 1060 C C . ALA A 1 132 ? -9.568 11.581 -3.716 1.00 43.47 132 ALA A C 1
ATOM 1062 O O . ALA A 1 132 ? -9.310 10.513 -3.158 1.00 43.47 132 ALA A O 1
ATOM 1063 N N . TYR A 1 133 ? -10.459 11.685 -4.697 1.00 44.28 133 TYR A N 1
ATOM 1064 C CA . TYR A 1 133 ? -11.115 10.551 -5.332 1.00 44.28 133 TYR A CA 1
ATOM 1065 C C . TYR A 1 133 ? -10.233 10.046 -6.475 1.00 44.28 133 TYR A C 1
ATOM 1067 O O . TYR A 1 133 ? -9.794 10.834 -7.309 1.00 44.28 133 TYR A O 1
ATOM 1075 N N . PHE A 1 134 ? -10.023 8.735 -6.547 1.00 44.66 134 PHE A N 1
ATOM 1076 C CA . PHE A 1 134 ? -9.651 8.077 -7.794 1.00 44.66 134 PHE A CA 1
ATOM 1077 C C . PHE A 1 134 ? -10.784 7.119 -8.156 1.00 44.66 134 PHE A C 1
ATOM 1079 O O . PHE A 1 134 ? -11.004 6.124 -7.463 1.00 44.66 134 PHE A O 1
ATOM 1086 N N . GLU A 1 135 ? -11.516 7.438 -9.219 1.00 27.38 135 GLU A N 1
ATOM 1087 C CA . GLU A 1 135 ? -12.298 6.450 -9.958 1.00 27.38 135 GLU A CA 1
ATOM 1088 C C . GLU A 1 135 ? -11.401 5.875 -11.062 1.00 27.38 135 GLU A C 1
ATOM 1090 O O . GLU A 1 135 ? -10.633 6.606 -11.691 1.00 27.38 135 GLU A O 1
ATOM 1095 N N . SER A 1 136 ? -11.457 4.557 -11.249 1.00 33.97 136 SER A N 1
ATOM 1096 C CA . SER A 1 136 ? -10.843 3.833 -12.369 1.00 33.97 136 SER A CA 1
ATOM 1097 C C . SER A 1 136 ? -11.926 3.186 -13.208 1.00 33.97 136 SER A C 1
ATOM 1099 O O . SER A 1 136 ? -12.814 2.582 -12.558 1.00 33.97 136 SER A O 1
#

Foldseek 3Di:
DKKKFAAAQQRHAPDPPQPFPDDDDPPANRIDDDDAPPVRDDDDDHHFHQWTQRDPPVSQIDHTWMWMWDDDDPDTAIDIAHEPPGPRLVPHPNLVVCPVCNVLRYFQFDQADPVGHTDTDHDDDIDDPDDDHDDD

Sequence (136 aa):
MVDIWNANKWGRCTHVKDPVRERLDPNFLGFGRTMTDETGRYRFRTIMPGSYLARPDIDRWRPAHVHVSIRGGSARLIAQMYFQGDPHLARDPMFILLGEAQGRHFGNRVGQGAEGETLYSWDIMIGGRNTAYFES

pLDDT: mean 90.98, std 13.24, range [27.38, 98.5]

Organism: NCBI:txid1036779